Protein AF-A0A523SFY5-F1 (afdb_monomer)

Secondary structure (DSSP, 8-state):
---------S---TTTT--HHHHHHHHHHTS-B-TTS-B---HHHHHHHHHHHHHHTHHHH-TT--HHHHHHHHHHHHHTTS----HHHHHHTTSTT----------

Mean predicted aligned error: 6.58 Å

Nearest PDB structures (foldseek):
  7r1r-assembly1_A  TM=8.784E-01  e=7.395E-03  Escherichia coli
  6r1r-assembly1_A  TM=8.768E-01  e=1.473E-02  Escherichia coli
  8vhu-assembly1_B  TM=8.812E-01  e=2.078E-02  Escherichia coli K-12
  5r1r-assembly1_A  TM=8.163E-01  e=1.652E-02  Escherichia coli

Sequence (107 aa):
MEVTRVKPKAKPTGVANLTENALRVLERRYLKKDTHGEVIETPEEMFRRVAEAIASAELIYDPKADVKSREEEFYRLMANLEFLPNSPTLMNAGRELGQLSACFVLP

pLDDT: mean 88.99, std 16.8, range [35.84, 98.38]

Radius of gyration: 15.41 Å; Cα contacts (8 Å, |Δi|>4): 102; chains: 1; bounding box: 32×37×46 Å

Solvent-accessible surface area (backbone atoms only — not comparable to full-atom values): 6522 Å² total; per-residue (Å²): 133,85,79,77,77,76,75,84,71,77,81,73,74,57,61,77,80,67,48,74,67,53,51,54,49,35,66,73,70,36,39,49,54,52,97,88,66,50,78,76,45,50,75,62,55,46,42,45,40,33,16,45,41,58,24,54,55,46,47,80,81,34,86,81,53,66,38,67,65,43,17,54,52,46,27,44,31,42,48,70,66,76,44,77,76,56,70,39,28,64,52,18,38,75,42,93,83,53,53,53,72,87,86,81,87,80,135

Foldseek 3Di:
DPPPDDDDDDDQPFLVDDDPVNQVCCLVAFADADPVSHGPGDPLRLQLQLLLLVLVCVCVVPVPDPSVVSSSVSSSCVSVVVDDADRQSSRPRNHPVNDRDDDDDDD

Structure (mmCIF, N/CA/C/O backbone):
data_AF-A0A523SFY5-F1
#
_entry.id   AF-A0A523SFY5-F1
#
loop_
_atom_site.group_PDB
_atom_site.id
_atom_site.type_symbol
_atom_site.label_atom_id
_atom_site.label_alt_id
_atom_site.label_comp_id
_atom_site.label_asym_id
_atom_site.label_entity_id
_atom_site.label_seq_id
_atom_site.pdbx_PDB_ins_code
_atom_site.Cartn_x
_atom_site.Cartn_y
_atom_site.Cartn_z
_atom_site.occupancy
_atom_site.B_iso_or_equiv
_atom_site.auth_seq_id
_atom_site.auth_comp_id
_atom_site.auth_asym_id
_atom_site.auth_atom_id
_atom_site.pdbx_PDB_model_num
ATOM 1 N N . MET A 1 1 ? -1.277 -13.711 -28.299 1.00 37.62 1 MET A N 1
ATOM 2 C CA . MET A 1 1 ? -2.333 -13.712 -27.267 1.00 37.62 1 MET A CA 1
ATOM 3 C C . MET A 1 1 ? -2.748 -12.268 -27.072 1.00 37.62 1 MET A C 1
ATOM 5 O O . MET A 1 1 ? -1.959 -11.489 -26.556 1.00 37.62 1 MET A O 1
ATOM 9 N N . GLU A 1 2 ? -3.901 -11.878 -27.611 1.00 35.84 2 GLU A N 1
ATOM 10 C CA . GLU A 1 2 ? -4.437 -10.528 -27.419 1.00 35.84 2 GLU A CA 1
ATOM 11 C C . GLU A 1 2 ? -4.834 -10.373 -25.953 1.00 35.84 2 GLU A C 1
ATOM 13 O O . GLU A 1 2 ? -5.763 -11.020 -25.474 1.00 35.84 2 GLU A O 1
ATOM 18 N N . VAL A 1 3 ? -4.096 -9.541 -25.222 1.00 45.38 3 VAL A N 1
ATOM 19 C CA . VAL A 1 3 ? -4.494 -9.122 -23.882 1.00 45.38 3 VAL A CA 1
ATOM 20 C C . VAL A 1 3 ? -5.690 -8.198 -24.077 1.00 45.38 3 VAL A C 1
ATOM 22 O O . VAL A 1 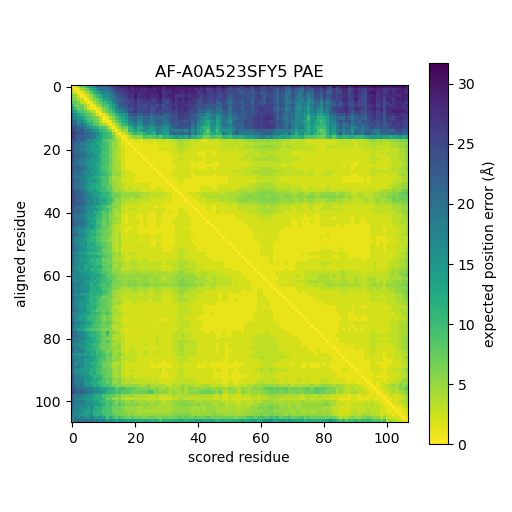3 ? -5.539 -7.030 -24.433 1.00 45.38 3 VAL A O 1
ATOM 25 N N . THR A 1 4 ? -6.897 -8.741 -23.930 1.00 41.44 4 THR A N 1
ATOM 26 C CA . THR A 1 4 ? -8.142 -7.972 -23.970 1.00 41.44 4 THR A CA 1
ATOM 27 C C . THR A 1 4 ? -8.059 -6.842 -22.953 1.00 41.44 4 THR A C 1
ATOM 29 O O . THR A 1 4 ? -8.108 -7.066 -21.745 1.00 41.44 4 THR A O 1
ATOM 32 N N . ARG A 1 5 ? -7.909 -5.613 -23.458 1.00 50.22 5 ARG A N 1
ATOM 33 C CA . ARG A 1 5 ? -7.910 -4.379 -22.672 1.00 50.22 5 ARG A CA 1
ATOM 34 C C . ARG A 1 5 ? -9.267 -4.266 -21.978 1.00 50.22 5 ARG A C 1
ATOM 36 O O . ARG A 1 5 ? -10.284 -3.994 -22.620 1.00 50.22 5 ARG A O 1
ATOM 43 N N . VAL A 1 6 ? -9.291 -4.515 -20.672 1.00 56.00 6 VAL A N 1
ATOM 44 C CA . VAL A 1 6 ? -10.481 -4.322 -19.842 1.00 56.00 6 VAL A CA 1
ATOM 45 C C . VAL A 1 6 ? -10.838 -2.837 -19.900 1.00 56.00 6 VAL A C 1
ATOM 47 O O . VAL A 1 6 ? -10.029 -1.978 -19.553 1.00 56.00 6 VAL A O 1
ATOM 50 N N . LYS A 1 7 ? -12.035 -2.517 -20.406 1.00 46.78 7 LYS A N 1
ATOM 51 C CA . LYS A 1 7 ? -12.538 -1.136 -20.443 1.00 46.78 7 LYS A CA 1
ATOM 52 C C . LYS A 1 7 ? -12.583 -0.583 -19.011 1.00 46.78 7 LYS A C 1
ATOM 54 O O . LYS A 1 7 ? -12.999 -1.317 -18.111 1.00 46.78 7 LYS A O 1
ATOM 59 N N . PRO A 1 8 ? -12.210 0.688 -18.779 1.00 47.28 8 PRO A N 1
ATOM 60 C CA . PRO A 1 8 ? -12.199 1.239 -17.435 1.00 47.28 8 PRO A CA 1
ATOM 61 C C . PRO A 1 8 ? -13.642 1.318 -16.924 1.00 47.28 8 PRO A C 1
ATOM 63 O O . PRO A 1 8 ? -14.455 2.094 -17.426 1.00 47.28 8 PRO A O 1
ATOM 66 N N . LYS A 1 9 ? -13.977 0.467 -15.947 1.00 53.03 9 LYS A N 1
ATOM 67 C CA . LYS A 1 9 ? -15.189 0.631 -15.136 1.00 53.03 9 LYS A CA 1
ATOM 68 C C . LYS A 1 9 ? -15.083 1.945 -14.352 1.00 53.03 9 LYS A C 1
ATOM 70 O O . LYS A 1 9 ? -13.981 2.425 -14.094 1.00 53.03 9 LYS A O 1
ATOM 75 N N . ALA A 1 10 ? -16.249 2.502 -14.024 1.00 54.06 10 ALA A N 1
ATOM 76 C CA . ALA A 1 10 ? -16.463 3.810 -13.405 1.00 54.06 10 ALA A CA 1
ATOM 77 C C . ALA A 1 10 ? -15.446 4.187 -12.307 1.00 54.06 10 ALA A C 1
ATOM 79 O O . ALA A 1 10 ? -14.891 3.321 -11.623 1.00 54.06 10 ALA A O 1
ATOM 80 N N . LYS A 1 11 ? -15.231 5.504 -12.143 1.00 49.97 11 LYS A N 1
ATOM 81 C CA . LYS A 1 11 ? -14.374 6.084 -11.095 1.00 49.97 11 LYS A CA 1
ATOM 82 C C . LYS A 1 11 ? -14.699 5.436 -9.738 1.00 49.97 11 LYS A C 1
ATOM 84 O O . LYS A 1 11 ? -15.882 5.363 -9.405 1.00 49.97 11 LYS A O 1
ATOM 89 N N . PRO A 1 12 ? -13.689 4.974 -8.980 1.00 50.22 12 PRO A N 1
ATOM 90 C CA . PRO A 1 12 ? -13.921 4.378 -7.673 1.00 50.22 12 PRO A CA 1
ATOM 91 C C . PRO A 1 12 ? -14.597 5.419 -6.781 1.00 50.22 12 PRO A C 1
ATOM 93 O O . PRO A 1 12 ? -14.132 6.555 -6.670 1.00 50.22 12 PRO A O 1
ATOM 96 N N . THR A 1 13 ? -15.713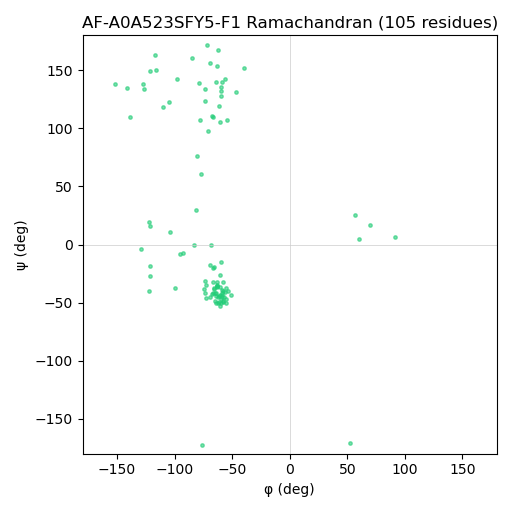 5.051 -6.166 1.00 51.31 13 THR A N 1
ATOM 97 C CA . THR A 1 13 ? -16.399 5.868 -5.163 1.00 51.31 13 THR A CA 1
ATOM 98 C C . THR A 1 13 ? -15.654 5.776 -3.831 1.00 51.31 13 THR A C 1
ATOM 100 O O . THR A 1 13 ? -16.218 5.293 -2.861 1.00 51.31 13 THR A O 1
ATOM 103 N N . GLY A 1 14 ? -14.381 6.191 -3.799 1.00 56.78 14 GLY A N 1
ATOM 104 C CA . GLY A 1 14 ? -13.533 6.229 -2.598 1.00 56.78 14 GLY A CA 1
ATOM 105 C C . GLY A 1 14 ? -13.466 4.917 -1.806 1.00 56.78 14 GLY A C 1
ATOM 106 O O . GLY A 1 14 ? -13.992 3.887 -2.218 1.00 56.78 14 GLY A O 1
ATOM 107 N N . VAL A 1 15 ? -12.864 4.949 -0.617 1.00 63.22 15 VAL A N 1
ATOM 108 C CA . VAL A 1 15 ? -12.892 3.827 0.341 1.00 63.22 15 VAL A CA 1
ATOM 109 C C . VAL A 1 15 ? -14.220 3.847 1.133 1.00 63.22 15 VAL A C 1
ATOM 111 O O . VAL A 1 15 ? -14.321 3.409 2.277 1.00 63.22 15 VAL A O 1
ATOM 114 N N . ALA A 1 16 ? -15.292 4.347 0.503 1.00 60.91 16 ALA A N 1
ATOM 115 C CA . ALA A 1 16 ? -16.529 4.800 1.141 1.00 60.91 16 ALA A CA 1
ATOM 116 C C . ALA A 1 16 ? -17.390 3.687 1.772 1.00 60.91 16 ALA A C 1
ATOM 118 O O . ALA A 1 16 ? -18.435 3.982 2.343 1.00 60.91 16 ALA A O 1
ATOM 119 N N . ASN A 1 17 ? -16.967 2.421 1.692 1.00 78.75 17 ASN A N 1
ATOM 120 C CA . ASN A 1 17 ? -17.719 1.261 2.182 1.00 78.75 17 ASN A CA 1
ATOM 121 C C . ASN A 1 17 ? -16.962 0.419 3.229 1.00 78.75 17 ASN A C 1
ATOM 123 O O . ASN A 1 17 ? -17.301 -0.748 3.437 1.00 78.75 17 ASN A O 1
ATOM 127 N N . LEU A 1 18 ? -15.934 0.960 3.896 1.00 91.44 18 LEU A N 1
ATOM 128 C CA . LEU A 1 18 ? -15.309 0.243 5.013 1.00 91.44 18 LEU A CA 1
ATOM 129 C C . LEU A 1 18 ? -16.199 0.251 6.259 1.00 91.44 18 LEU A C 1
ATOM 131 O O . LEU A 1 18 ? -16.712 1.281 6.686 1.00 91.44 18 LEU A O 1
ATOM 135 N N . THR A 1 19 ? -16.333 -0.921 6.879 1.00 95.06 19 THR A N 1
ATOM 136 C CA . THR A 1 19 ? -17.018 -1.055 8.171 1.00 95.06 19 THR A CA 1
ATOM 137 C C . THR A 1 19 ? -16.203 -0.411 9.294 1.00 95.06 19 THR A C 1
ATOM 139 O O . THR A 1 19 ? -14.976 -0.345 9.226 1.00 95.06 19 THR A O 1
ATOM 142 N N . GLU A 1 20 ? -16.861 -0.023 10.387 1.00 95.81 20 GLU A N 1
ATOM 143 C CA . GLU A 1 20 ? -16.191 0.515 11.582 1.00 95.81 20 GLU A CA 1
ATOM 144 C C . GLU A 1 20 ? -15.114 -0.442 12.128 1.00 95.81 20 GLU A C 1
ATOM 146 O O . GLU A 1 20 ? -14.038 -0.020 12.551 1.00 95.81 20 GLU A O 1
ATOM 151 N N . ASN A 1 21 ? -15.368 -1.754 12.074 1.00 96.69 21 ASN A N 1
ATOM 152 C CA . ASN A 1 21 ? -14.377 -2.751 12.469 1.00 96.69 21 ASN A CA 1
ATOM 153 C C . ASN A 1 21 ? -13.167 -2.764 11.524 1.00 96.69 21 ASN A C 1
ATOM 155 O O . ASN A 1 21 ? -12.033 -2.850 11.990 1.00 96.69 21 ASN A O 1
ATOM 159 N N . ALA A 1 22 ? -13.389 -2.653 10.211 1.00 95.56 22 ALA A N 1
ATOM 160 C CA . ALA A 1 22 ? -12.296 -2.565 9.248 1.00 95.56 22 ALA A CA 1
ATOM 161 C C . ALA A 1 22 ? -11.433 -1.323 9.509 1.00 95.56 22 ALA A C 1
ATOM 163 O O . ALA A 1 22 ? -10.214 -1.453 9.580 1.00 95.56 22 ALA A O 1
ATOM 164 N N . LEU A 1 23 ? -12.050 -0.162 9.756 1.00 95.81 23 LEU A N 1
ATOM 165 C CA . LEU A 1 23 ? -11.337 1.070 10.108 1.00 95.81 23 LEU A CA 1
ATOM 166 C C . LEU A 1 23 ? -10.474 0.888 11.365 1.00 95.81 23 LEU A C 1
ATOM 168 O O . LEU A 1 23 ? -9.269 1.129 11.323 1.00 95.81 23 LEU A O 1
ATOM 172 N N . ARG A 1 24 ? -11.038 0.324 12.443 1.00 96.81 24 ARG A N 1
ATOM 173 C CA . ARG A 1 24 ? -10.275 0.016 13.668 1.00 96.81 24 ARG A CA 1
ATOM 174 C C . ARG A 1 24 ? -9.104 -0.934 13.421 1.00 96.81 24 ARG A C 1
ATOM 176 O O . ARG A 1 24 ? -8.045 -0.791 14.032 1.00 96.81 24 ARG A O 1
ATOM 183 N N . VAL A 1 25 ? -9.281 -1.940 12.565 1.00 97.00 25 VAL A N 1
ATOM 184 C CA . VAL A 1 25 ? -8.212 -2.884 12.211 1.00 97.00 25 VAL A CA 1
ATOM 185 C C . VAL A 1 25 ? -7.111 -2.186 11.409 1.00 97.00 25 VAL A C 1
ATOM 187 O O . VAL A 1 25 ? -5.932 -2.418 11.690 1.00 97.00 25 VAL A O 1
ATOM 190 N N . LEU A 1 26 ? -7.475 -1.323 10.457 1.00 96.75 26 LEU A N 1
ATOM 191 C CA . LEU A 1 26 ? -6.532 -0.527 9.672 1.00 96.75 26 LEU A CA 1
ATOM 192 C C . LEU A 1 26 ? -5.696 0.390 10.568 1.00 96.75 26 LEU A C 1
ATOM 194 O O . LEU A 1 26 ? -4.471 0.280 10.552 1.00 96.75 26 LEU A O 1
ATOM 198 N N . GLU A 1 27 ? -6.331 1.199 11.415 1.00 96.44 27 GLU A N 1
ATOM 199 C CA . GLU A 1 27 ? -5.658 2.098 12.368 1.00 96.44 27 GLU A CA 1
ATOM 200 C C . GLU A 1 27 ? -4.696 1.364 13.305 1.00 96.44 27 GLU A C 1
ATOM 202 O O . GLU A 1 27 ? -3.593 1.830 13.611 1.00 96.44 27 GLU A O 1
ATOM 207 N N . ARG A 1 28 ? -5.094 0.184 13.787 1.00 96.25 28 ARG A N 1
ATOM 208 C CA . ARG A 1 28 ? -4.270 -0.573 14.731 1.00 96.25 28 ARG A CA 1
ATOM 209 C C . ARG A 1 28 ? -3.065 -1.225 14.065 1.00 96.25 28 ARG A C 1
ATOM 211 O O . ARG A 1 28 ? -2.015 -1.275 14.705 1.00 96.25 28 ARG A O 1
ATOM 218 N N . ARG A 1 29 ? -3.208 -1.741 12.838 1.00 95.44 29 ARG A N 1
ATOM 219 C CA . ARG A 1 29 ? -2.246 -2.698 12.260 1.00 95.44 29 ARG A CA 1
ATOM 220 C C . ARG A 1 29 ? -1.580 -2.280 10.953 1.00 95.44 29 ARG A C 1
ATOM 222 O O . ARG A 1 29 ? -0.493 -2.781 10.687 1.00 95.44 29 ARG A O 1
ATOM 229 N N . TYR A 1 30 ? -2.217 -1.450 10.133 1.00 97.06 30 TYR A N 1
ATOM 230 C CA . TYR A 1 30 ? -1.810 -1.272 8.734 1.00 97.06 30 TYR A CA 1
ATOM 231 C C . TYR A 1 30 ? -1.458 0.167 8.371 1.00 97.06 30 TYR A C 1
ATOM 233 O O . TYR A 1 30 ? -0.482 0.370 7.648 1.00 97.06 30 TYR A O 1
ATOM 241 N N . LEU A 1 31 ? -2.213 1.144 8.883 1.00 97.44 31 LEU A N 1
ATOM 242 C CA . LEU A 1 31 ? -1.962 2.554 8.598 1.00 97.44 31 LEU A CA 1
ATOM 243 C C . LEU A 1 31 ? -0.606 2.977 9.164 1.00 97.44 31 LEU A C 1
ATOM 245 O O . LEU A 1 31 ? -0.205 2.576 10.265 1.00 97.44 31 LEU A O 1
ATOM 249 N N . LYS A 1 32 ? 0.113 3.785 8.387 1.00 96.75 32 LYS A N 1
ATOM 250 C CA . LYS A 1 32 ? 1.395 4.351 8.791 1.00 96.75 32 LYS A CA 1
ATOM 251 C C . LYS A 1 32 ? 1.223 5.195 10.053 1.00 96.75 32 LYS A C 1
ATOM 253 O O . LYS A 1 32 ? 0.307 6.009 10.171 1.00 96.75 32 LYS A O 1
ATOM 258 N N . LYS A 1 33 ? 2.161 5.000 10.976 1.00 96.12 33 LYS A N 1
ATOM 259 C CA . LYS A 1 33 ? 2.287 5.772 12.207 1.00 96.12 33 LYS A CA 1
ATOM 260 C C . LYS A 1 33 ? 3.591 6.543 12.207 1.00 96.12 33 LYS A C 1
ATOM 262 O O . LYS A 1 33 ? 4.565 6.102 11.587 1.00 96.12 33 LYS A O 1
ATOM 267 N N . ASP A 1 34 ? 3.584 7.685 12.871 1.00 94.88 34 ASP A N 1
ATOM 268 C CA . ASP A 1 34 ? 4.791 8.456 13.130 1.00 94.88 34 ASP A CA 1
ATOM 269 C C . ASP A 1 34 ? 5.627 7.831 14.267 1.00 94.88 34 ASP A C 1
ATOM 271 O O . ASP A 1 34 ? 5.350 6.730 14.753 1.00 94.88 34 ASP A O 1
ATOM 275 N N . THR A 1 35 ? 6.677 8.532 14.695 1.00 94.31 35 THR A N 1
ATOM 276 C CA . THR A 1 35 ? 7.554 8.094 15.791 1.00 94.31 35 THR A CA 1
ATOM 277 C C . THR A 1 35 ? 6.889 8.123 17.168 1.00 94.31 35 THR A C 1
ATOM 279 O O . THR A 1 35 ? 7.395 7.486 18.088 1.00 94.31 35 THR A O 1
ATOM 282 N N . HIS A 1 36 ? 5.781 8.849 17.325 1.00 95.69 36 HIS A N 1
ATOM 283 C CA . HIS A 1 36 ? 5.006 8.926 18.565 1.00 95.69 36 HIS A CA 1
ATOM 284 C C . HIS A 1 36 ? 3.878 7.885 18.605 1.00 95.69 36 HIS A C 1
ATOM 286 O O . HIS A 1 36 ? 3.268 7.682 19.651 1.00 95.69 36 HIS A O 1
ATOM 292 N N . GLY A 1 37 ? 3.644 7.176 17.495 1.00 93.69 37 GLY A N 1
ATOM 293 C CA . GLY A 1 37 ? 2.605 6.159 17.366 1.00 93.69 37 GLY A CA 1
ATOM 294 C C . GLY A 1 37 ? 1.273 6.696 16.839 1.00 93.69 37 GLY A C 1
ATOM 295 O O . GLY A 1 37 ? 0.311 5.926 16.762 1.00 93.69 37 GLY A O 1
ATOM 296 N N . GLU A 1 38 ? 1.223 7.965 16.438 1.00 96.56 38 GLU A N 1
ATOM 297 C CA . GLU A 1 38 ? 0.029 8.609 15.901 1.00 96.56 38 GLU A CA 1
ATOM 298 C C . GLU A 1 38 ? -0.187 8.211 14.443 1.00 96.56 38 GLU A C 1
ATOM 300 O O . GLU A 1 38 ? 0.761 8.111 13.660 1.00 96.56 38 GLU A O 1
ATOM 305 N N . VAL A 1 39 ? -1.444 7.956 14.071 1.00 97.25 39 VAL A N 1
ATOM 306 C CA . VAL A 1 39 ? -1.807 7.567 12.702 1.00 97.25 39 VAL A CA 1
ATOM 307 C C . VAL A 1 39 ? -1.703 8.790 11.790 1.00 97.25 39 VAL A C 1
ATOM 309 O O . VAL A 1 39 ? -2.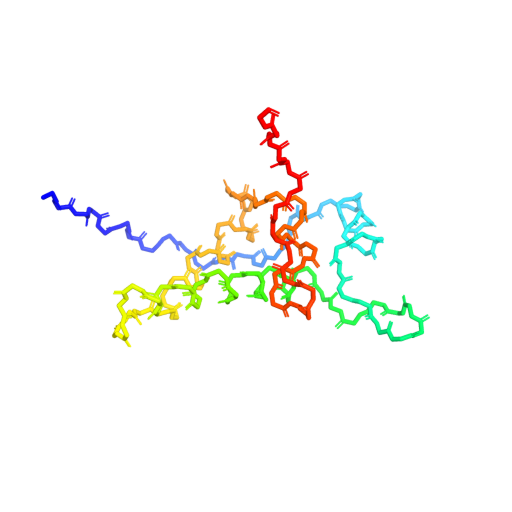360 9.800 12.026 1.00 97.25 39 VAL A O 1
ATOM 312 N N . ILE A 1 40 ? -0.897 8.681 10.733 1.00 97.50 40 ILE A N 1
ATOM 313 C CA . ILE A 1 40 ? -0.609 9.771 9.780 1.00 97.50 40 ILE A CA 1
ATOM 314 C C . ILE A 1 40 ? -0.986 9.415 8.337 1.00 97.50 40 ILE A C 1
ATOM 316 O O . ILE A 1 40 ? -0.498 10.027 7.392 1.00 97.50 40 ILE A O 1
ATOM 320 N N . GLU A 1 41 ? -1.786 8.370 8.162 1.00 97.25 41 GLU A N 1
ATOM 321 C CA . GLU A 1 41 ? -2.185 7.845 6.862 1.00 97.25 41 GLU A CA 1
ATOM 322 C C . GLU A 1 41 ? -3.646 7.410 6.929 1.00 97.25 41 GLU A C 1
ATOM 324 O O . GLU A 1 41 ? -4.059 6.742 7.875 1.00 97.25 41 GLU A O 1
ATOM 329 N N . THR A 1 42 ? -4.420 7.783 5.921 1.00 96.31 42 THR A N 1
ATOM 330 C CA . THR A 1 42 ? -5.804 7.349 5.704 1.00 96.31 42 THR A CA 1
ATOM 331 C C . THR A 1 42 ? -5.858 6.013 4.951 1.00 96.31 42 THR A C 1
ATOM 333 O O . THR A 1 42 ? -4.895 5.638 4.278 1.00 96.31 42 THR A O 1
ATOM 336 N N . PRO A 1 43 ? -6.978 5.266 4.999 1.00 96.38 43 PRO A N 1
ATOM 337 C CA . PRO A 1 43 ? -7.155 4.062 4.182 1.00 96.38 43 PRO A CA 1
ATOM 338 C C . PRO A 1 43 ? -6.923 4.290 2.679 1.00 96.38 43 PRO A C 1
ATOM 340 O O . PRO A 1 43 ? -6.292 3.465 2.017 1.00 96.38 43 PRO A O 1
ATOM 343 N N . GLU A 1 44 ? -7.388 5.420 2.144 1.00 95.94 44 GLU A N 1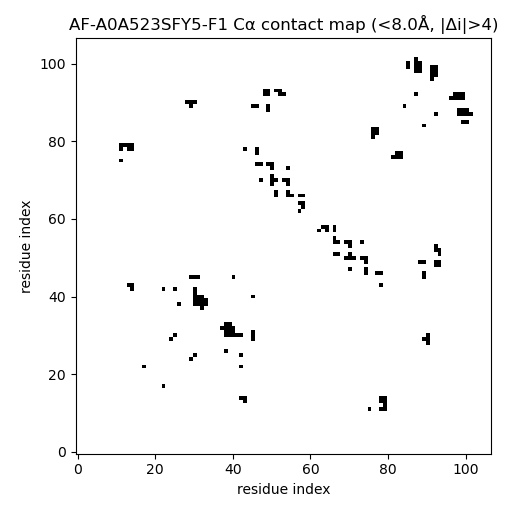
ATOM 344 C CA . GLU A 1 44 ? -7.159 5.856 0.767 1.00 95.94 44 GLU A CA 1
ATOM 345 C C . GLU A 1 44 ? -5.666 5.989 0.455 1.00 95.94 44 GLU A C 1
ATOM 347 O O . GLU A 1 44 ? -5.195 5.458 -0.552 1.00 95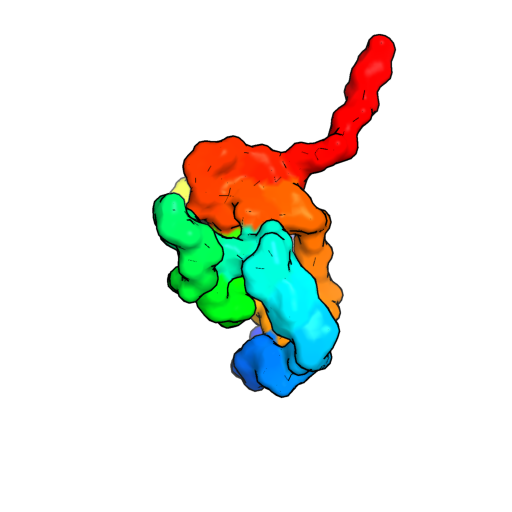.94 44 GLU A O 1
ATOM 352 N N . GLU A 1 45 ? -4.925 6.688 1.314 1.00 97.12 45 GLU A N 1
ATOM 353 C CA . GLU A 1 45 ? -3.482 6.894 1.165 1.00 97.12 45 GLU A CA 1
ATOM 354 C C . GLU A 1 45 ? -2.715 5.579 1.308 1.00 97.12 45 GLU A C 1
ATOM 356 O O . GLU A 1 45 ? -1.803 5.317 0.526 1.00 97.12 45 GLU A O 1
ATOM 361 N N . MET A 1 46 ? -3.134 4.702 2.224 1.00 97.69 46 MET A N 1
ATOM 362 C CA . MET A 1 46 ? -2.561 3.367 2.383 1.00 97.69 46 MET A CA 1
ATOM 363 C C . MET A 1 46 ? -2.706 2.544 1.097 1.00 97.69 46 MET A C 1
ATOM 365 O O . MET A 1 46 ? -1.722 1.988 0.608 1.00 97.69 46 MET A O 1
ATOM 369 N N . PHE A 1 47 ? -3.910 2.469 0.518 1.00 97.56 47 PHE A N 1
ATOM 370 C CA . PHE A 1 47 ? -4.114 1.758 -0.748 1.00 97.56 47 PHE A CA 1
ATOM 371 C C . PHE A 1 47 ? -3.337 2.399 -1.896 1.00 97.56 47 PHE A C 1
ATOM 373 O O . PHE A 1 47 ? -2.800 1.677 -2.735 1.00 97.56 47 PHE A O 1
ATOM 380 N N . ARG A 1 48 ? -3.235 3.733 -1.924 1.00 97.88 48 ARG A N 1
ATOM 381 C CA . ARG A 1 48 ? -2.448 4.461 -2.924 1.00 97.88 48 ARG A CA 1
ATOM 382 C C . ARG A 1 48 ? -0.963 4.110 -2.832 1.00 97.88 48 ARG A C 1
ATOM 384 O O . ARG A 1 48 ? -0.388 3.691 -3.830 1.00 97.88 48 ARG A O 1
ATOM 391 N N . ARG A 1 49 ? -0.378 4.169 -1.631 1.00 98.19 49 ARG A N 1
ATOM 392 C CA . ARG A 1 49 ? 1.014 3.774 -1.360 1.00 98.19 49 ARG A CA 1
ATOM 393 C C . ARG A 1 49 ? 1.291 2.341 -1.805 1.00 98.19 49 ARG A C 1
ATOM 395 O O . ARG A 1 49 ? 2.314 2.069 -2.429 1.00 98.19 49 ARG A O 1
ATOM 402 N N . VAL A 1 50 ? 0.401 1.409 -1.461 1.00 98.38 50 VAL A N 1
ATOM 403 C CA . VAL A 1 50 ? 0.556 -0.006 -1.831 1.00 98.38 50 VAL A CA 1
ATOM 404 C C . VAL A 1 50 ? 0.494 -0.173 -3.351 1.00 98.38 50 VAL A C 1
ATOM 406 O O . VAL A 1 50 ? 1.329 -0.877 -3.917 1.00 98.38 50 VAL A O 1
ATOM 409 N N . ALA A 1 51 ? -0.453 0.491 -4.018 1.00 98.38 51 ALA A N 1
ATOM 410 C CA . ALA A 1 51 ? -0.600 0.439 -5.468 1.00 98.38 51 ALA A CA 1
ATOM 411 C C . ALA A 1 51 ? 0.635 0.990 -6.193 1.00 98.38 51 ALA A C 1
ATOM 413 O O . ALA A 1 51 ? 1.133 0.340 -7.110 1.00 98.38 51 ALA A O 1
ATOM 414 N N . GLU A 1 52 ? 1.153 2.137 -5.749 1.00 98.38 52 GLU A N 1
ATOM 415 C CA . GLU A 1 52 ? 2.350 2.775 -6.309 1.00 98.38 52 GLU A CA 1
ATOM 416 C C . GLU A 1 52 ? 3.571 1.863 -6.166 1.00 98.38 52 GLU A C 1
ATOM 418 O O . GLU A 1 52 ? 4.268 1.583 -7.143 1.00 98.38 52 GLU A O 1
ATOM 423 N N . ALA A 1 53 ? 3.791 1.329 -4.962 1.00 98.12 53 ALA A N 1
ATOM 424 C CA . ALA A 1 53 ? 4.918 0.449 -4.687 1.00 98.12 53 ALA A CA 1
ATOM 425 C C . ALA A 1 53 ? 4.903 -0.803 -5.579 1.00 98.12 53 ALA A C 1
ATOM 427 O O . ALA A 1 53 ? 5.935 -1.158 -6.148 1.00 98.12 53 ALA A O 1
ATOM 428 N N . ILE A 1 54 ? 3.744 -1.450 -5.742 1.00 97.44 54 ILE A N 1
ATOM 429 C CA . ILE A 1 54 ? 3.614 -2.647 -6.587 1.00 97.44 54 ILE A CA 1
ATOM 430 C C . ILE A 1 54 ? 3.770 -2.283 -8.068 1.00 97.44 54 ILE A C 1
ATOM 432 O O . ILE A 1 54 ? 4.509 -2.954 -8.782 1.00 97.44 54 ILE A O 1
ATOM 436 N N . ALA A 1 55 ? 3.124 -1.210 -8.531 1.00 98.25 55 ALA A N 1
ATOM 437 C CA . ALA A 1 55 ? 3.203 -0.776 -9.924 1.00 98.25 55 ALA A CA 1
ATOM 438 C C . ALA A 1 55 ? 4.625 -0.371 -10.338 1.00 98.25 55 ALA A C 1
ATOM 440 O O . ALA A 1 55 ? 5.017 -0.593 -11.481 1.00 98.25 55 ALA A O 1
ATOM 441 N N . SER A 1 56 ? 5.424 0.173 -9.414 1.00 97.75 56 SER A N 1
ATOM 442 C CA . SER A 1 56 ? 6.816 0.548 -9.689 1.00 97.75 56 SER A CA 1
ATOM 443 C C . SER A 1 56 ? 7.692 -0.639 -10.117 1.00 97.75 56 SER A C 1
ATOM 445 O O . SER A 1 56 ? 8.650 -0.455 -10.869 1.00 97.75 56 SER A O 1
ATOM 447 N N . ALA A 1 57 ? 7.336 -1.865 -9.710 1.00 96.56 57 ALA A N 1
ATOM 448 C CA . ALA A 1 57 ? 8.066 -3.075 -10.072 1.00 96.56 57 ALA A CA 1
ATOM 449 C C . ALA A 1 57 ? 7.993 -3.395 -11.575 1.00 96.56 57 ALA A C 1
ATOM 451 O O . ALA A 1 57 ? 8.872 -4.086 -12.086 1.00 96.56 57 ALA A O 1
ATOM 452 N N . GLU A 1 58 ? 7.009 -2.860 -12.306 1.00 97.62 58 GLU A N 1
ATOM 453 C CA . GLU A 1 58 ? 6.910 -3.013 -13.765 1.00 97.62 58 GLU A CA 1
ATOM 454 C C . GLU A 1 58 ? 8.167 -2.491 -14.479 1.00 97.62 58 GLU A C 1
ATOM 456 O O . GLU A 1 58 ? 8.603 -3.073 -15.473 1.00 97.62 58 GLU A O 1
ATOM 461 N N . LEU A 1 59 ? 8.816 -1.457 -13.928 1.00 97.75 59 LEU A N 1
ATOM 462 C CA . LEU A 1 59 ? 10.042 -0.873 -14.486 1.00 97.75 59 LEU A CA 1
ATOM 463 C C . LEU A 1 59 ? 11.246 -1.821 -14.445 1.00 97.75 59 LEU A C 1
ATOM 465 O O . LEU A 1 59 ? 12.201 -1.620 -15.193 1.00 97.75 59 LEU A O 1
ATOM 469 N N . ILE A 1 60 ? 11.208 -2.856 -13.597 1.00 97.31 60 ILE A N 1
ATOM 470 C CA . ILE A 1 60 ? 12.234 -3.908 -13.560 1.00 97.31 60 ILE A CA 1
ATOM 471 C C . ILE A 1 60 ? 12.202 -4.721 -14.863 1.00 97.31 60 ILE A C 1
ATOM 473 O O . ILE A 1 60 ? 13.242 -5.192 -15.322 1.00 97.31 60 ILE A O 1
ATOM 477 N N . TYR A 1 61 ? 11.020 -4.869 -15.467 1.00 96.56 61 TYR A N 1
ATOM 478 C CA . TYR A 1 61 ? 10.806 -5.681 -16.664 1.00 96.56 61 TYR A CA 1
ATOM 479 C C . TYR A 1 61 ? 10.755 -4.844 -17.945 1.00 96.56 61 TYR A C 1
ATOM 481 O O . TYR A 1 61 ? 11.276 -5.274 -18.973 1.00 96.56 61 TYR A O 1
ATOM 489 N N . ASP A 1 62 ? 10.157 -3.652 -17.889 1.00 97.50 62 ASP A N 1
ATOM 490 C CA . ASP A 1 62 ? 10.105 -2.707 -19.004 1.00 97.50 62 ASP A CA 1
ATOM 491 C C . ASP A 1 62 ? 10.327 -1.263 -18.512 1.00 97.50 62 ASP A C 1
ATOM 493 O O . ASP A 1 62 ? 9.432 -0.668 -17.910 1.00 97.50 62 ASP A O 1
ATOM 497 N N . PRO A 1 63 ? 11.480 -0.638 -18.825 1.00 96.88 63 PRO A N 1
ATOM 498 C CA . PRO A 1 63 ? 11.753 0.755 -18.468 1.00 96.88 63 PRO A CA 1
ATOM 499 C C . PRO A 1 63 ? 10.766 1.780 -19.050 1.00 96.88 63 PRO A C 1
ATOM 501 O O . PRO A 1 63 ? 10.773 2.936 -18.630 1.00 96.88 63 PRO A O 1
ATOM 504 N N . LYS A 1 64 ? 9.954 1.399 -20.046 1.00 97.44 64 LYS A N 1
ATOM 505 C CA . LYS A 1 64 ? 8.917 2.241 -20.659 1.00 97.44 64 LYS A CA 1
ATOM 506 C C . LYS A 1 64 ? 7.502 1.863 -20.208 1.00 97.44 64 LYS A C 1
ATOM 508 O O . LYS A 1 64 ? 6.541 2.362 -20.796 1.00 97.44 64 LYS A O 1
ATOM 513 N N . ALA A 1 65 ? 7.369 1.008 -19.192 1.00 97.50 65 ALA A N 1
ATOM 514 C CA . ALA A 1 65 ? 6.078 0.591 -18.669 1.00 97.50 65 ALA A CA 1
ATOM 515 C C . ALA A 1 65 ? 5.222 1.791 -18.230 1.00 97.50 65 ALA A C 1
ATOM 517 O O . ALA A 1 65 ? 5.707 2.755 -17.631 1.00 97.50 65 ALA A O 1
ATOM 518 N N . ASP A 1 66 ? 3.915 1.704 -18.479 1.00 97.50 66 ASP A N 1
ATOM 519 C CA . ASP A 1 66 ? 2.937 2.688 -18.007 1.00 97.50 66 ASP A CA 1
ATOM 520 C C . ASP A 1 66 ? 2.577 2.426 -16.535 1.00 97.50 66 ASP A C 1
ATOM 522 O O . ASP A 1 66 ? 1.519 1.882 -16.203 1.00 97.50 66 ASP A O 1
ATOM 526 N N . VAL A 1 67 ? 3.496 2.804 -15.644 1.00 98.12 67 VAL A N 1
ATOM 527 C CA . VAL A 1 67 ? 3.366 2.615 -14.190 1.00 98.12 67 VAL A CA 1
ATOM 528 C C . VAL A 1 67 ? 2.110 3.293 -13.647 1.00 98.12 67 VAL A C 1
ATOM 530 O O . VAL A 1 67 ? 1.406 2.707 -12.831 1.00 98.12 67 VAL A O 1
ATOM 533 N N . LYS A 1 68 ? 1.777 4.496 -14.133 1.00 97.38 68 LYS A N 1
ATOM 534 C CA . LYS A 1 68 ? 0.604 5.242 -13.655 1.00 97.38 68 LYS A CA 1
ATOM 535 C C . LYS A 1 68 ? -0.698 4.518 -13.968 1.00 97.38 68 LYS A C 1
ATOM 537 O O . LYS A 1 68 ? -1.586 4.463 -13.121 1.00 97.38 68 LYS A O 1
ATOM 542 N N . SER A 1 69 ? -0.820 3.937 -15.163 1.00 97.38 69 SER A N 1
ATOM 543 C CA . SER A 1 69 ? -2.001 3.135 -15.486 1.00 97.38 69 SER A CA 1
ATOM 544 C C . SER A 1 69 ? -2.119 1.901 -14.587 1.00 97.38 69 SER A C 1
ATOM 546 O O . SER A 1 69 ? -3.241 1.516 -14.257 1.00 97.38 69 SER A O 1
ATOM 548 N N . ARG A 1 70 ? -1.000 1.271 -14.206 1.00 97.88 70 ARG A N 1
ATOM 549 C CA . ARG A 1 70 ? -0.995 0.088 -13.328 1.00 97.88 70 ARG A CA 1
ATOM 550 C C . ARG A 1 70 ? -1.305 0.433 -11.882 1.00 97.88 70 ARG A C 1
ATOM 552 O O . ARG A 1 70 ? -2.109 -0.249 -11.257 1.00 97.88 70 ARG A O 1
ATOM 559 N N . GLU A 1 71 ? -0.745 1.527 -11.386 1.00 98.31 71 GLU A N 1
ATOM 560 C CA . GLU A 1 71 ? -1.072 2.071 -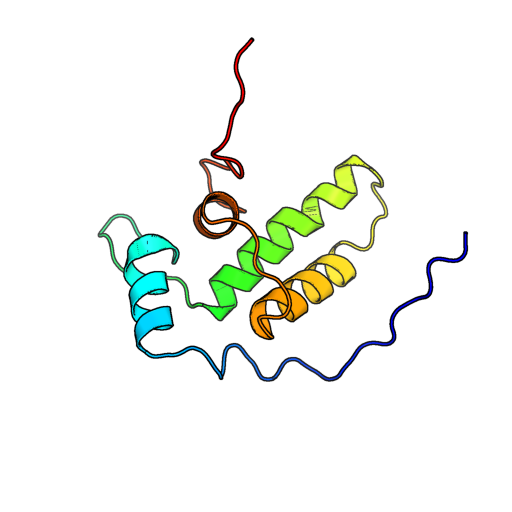10.072 1.00 98.31 71 GLU A CA 1
ATOM 561 C C . GLU A 1 71 ? -2.582 2.321 -9.942 1.00 98.31 71 GLU A C 1
ATOM 563 O O . GLU A 1 71 ? -3.207 1.839 -8.999 1.00 98.31 71 GLU A O 1
ATOM 568 N N . GLU A 1 72 ? -3.200 3.010 -10.907 1.00 97.75 72 GLU A N 1
ATOM 569 C CA . GLU A 1 72 ? -4.645 3.275 -10.875 1.00 97.75 72 GLU A CA 1
ATOM 570 C C . GLU A 1 72 ? -5.488 1.995 -10.931 1.00 97.75 72 GLU A C 1
ATOM 572 O O . GLU A 1 72 ? -6.538 1.904 -10.287 1.00 97.75 72 GLU A O 1
ATOM 577 N N . GLU A 1 73 ? -5.046 0.985 -11.682 1.00 97.31 73 GLU A N 1
ATOM 578 C CA . GLU A 1 73 ? -5.702 -0.321 -11.722 1.00 97.31 73 GLU A CA 1
ATOM 579 C C . GLU A 1 73 ? -5.650 -1.011 -10.352 1.00 97.31 73 GLU A C 1
ATOM 581 O O . GLU A 1 73 ? -6.693 -1.406 -9.826 1.00 97.31 73 GLU A O 1
ATOM 586 N N . PHE A 1 74 ? -4.469 -1.093 -9.736 1.00 97.81 74 PHE A N 1
ATOM 587 C CA . PHE A 1 74 ? -4.292 -1.715 -8.423 1.00 97.81 74 PHE A CA 1
ATOM 588 C C . PHE A 1 74 ? -5.018 -0.955 -7.314 1.00 97.81 74 PHE A C 1
ATOM 590 O O . PHE A 1 74 ? -5.674 -1.576 -6.474 1.00 97.81 74 PHE A O 1
ATOM 597 N N . TYR A 1 75 ? -4.970 0.378 -7.332 1.00 97.00 75 TYR A N 1
ATOM 598 C CA . TYR A 1 75 ? -5.716 1.203 -6.390 1.00 97.00 75 TYR A CA 1
ATOM 599 C C . TYR A 1 75 ? -7.218 0.937 -6.500 1.00 97.00 75 TYR A C 1
ATOM 601 O O . TYR A 1 75 ? -7.872 0.715 -5.484 1.00 97.00 75 TYR A O 1
ATOM 609 N N . ARG A 1 76 ? -7.772 0.904 -7.721 1.00 95.38 76 ARG A N 1
ATOM 610 C CA . ARG A 1 76 ? -9.201 0.627 -7.936 1.00 95.38 76 ARG A CA 1
ATOM 611 C C . ARG A 1 76 ? -9.609 -0.748 -7.422 1.00 95.38 76 ARG A C 1
ATOM 613 O O . ARG A 1 76 ? -10.649 -0.845 -6.776 1.00 95.38 76 ARG A O 1
ATOM 620 N N . LEU A 1 77 ? -8.803 -1.777 -7.680 1.00 95.62 77 LEU A N 1
ATOM 621 C CA . LEU A 1 77 ? -9.068 -3.131 -7.191 1.00 95.62 77 LEU A CA 1
ATOM 622 C C . LEU A 1 77 ? -9.151 -3.174 -5.657 1.00 95.62 77 LEU A C 1
ATOM 624 O O . LEU A 1 77 ? -10.075 -3.777 -5.111 1.00 95.62 77 LEU A O 1
ATOM 628 N N . MET A 1 78 ? -8.230 -2.492 -4.967 1.00 95.69 78 MET A N 1
ATOM 629 C CA . MET A 1 78 ? -8.224 -2.421 -3.502 1.00 95.69 78 MET A CA 1
ATOM 630 C C . MET A 1 78 ? -9.346 -1.540 -2.948 1.00 95.69 78 MET A C 1
ATOM 632 O O . MET A 1 78 ? -10.056 -1.960 -2.038 1.00 95.69 78 MET A O 1
ATOM 636 N N . ALA A 1 79 ? -9.555 -0.347 -3.510 1.00 94.06 79 ALA A N 1
ATOM 637 C CA . ALA A 1 79 ? -10.575 0.596 -3.051 1.00 94.06 79 ALA A CA 1
ATOM 638 C C . ALA A 1 79 ? -12.000 0.040 -3.210 1.00 94.06 79 ALA A C 1
ATOM 640 O O . ALA A 1 79 ? -12.849 0.267 -2.351 1.00 94.06 79 ALA A O 1
ATOM 641 N N . ASN A 1 80 ? -12.249 -0.739 -4.268 1.00 92.88 80 ASN A N 1
ATOM 642 C CA . ASN A 1 80 ? -13.525 -1.427 -4.484 1.00 92.88 80 ASN A CA 1
ATOM 643 C C . ASN A 1 80 ? -13.633 -2.766 -3.733 1.00 92.88 80 ASN A C 1
ATOM 645 O O . ASN A 1 80 ? -14.658 -3.435 -3.852 1.00 92.88 80 ASN A O 1
ATOM 649 N N . LEU A 1 81 ? -12.594 -3.172 -2.993 1.00 93.00 81 LEU A N 1
ATOM 650 C CA . LEU A 1 81 ? -12.494 -4.472 -2.320 1.00 93.00 81 LEU A CA 1
ATOM 651 C C . LEU A 1 81 ? -12.648 -5.674 -3.276 1.00 93.00 81 LEU A C 1
ATOM 653 O O . LEU A 1 81 ? -13.034 -6.762 -2.854 1.00 93.00 81 LEU A O 1
ATOM 657 N N . GLU A 1 82 ? -12.331 -5.494 -4.563 1.00 94.94 82 GLU A N 1
ATOM 658 C CA . GLU A 1 82 ? -12.323 -6.563 -5.574 1.00 94.94 82 GLU A CA 1
ATOM 659 C C . GLU A 1 82 ? -11.111 -7.488 -5.380 1.00 94.94 82 GLU A C 1
ATOM 661 O O . GLU A 1 82 ? -11.182 -8.686 -5.654 1.00 94.94 82 GLU A O 1
ATOM 666 N N . PHE A 1 83 ? -10.002 -6.935 -4.881 1.00 95.50 83 PHE A N 1
ATOM 667 C CA . PHE A 1 83 ? -8.804 -7.679 -4.509 1.00 95.50 83 PHE A CA 1
ATOM 668 C C . PHE A 1 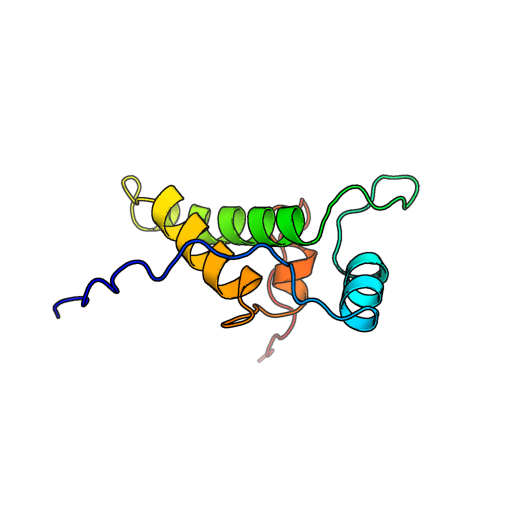83 ? -8.044 -6.948 -3.402 1.00 95.50 83 PHE A C 1
ATOM 670 O O . PHE A 1 83 ? -7.855 -5.736 -3.468 1.00 95.50 83 PHE A O 1
ATOM 677 N N . LEU A 1 84 ? -7.550 -7.695 -2.416 1.00 95.50 84 LEU A N 1
ATOM 678 C CA . LEU A 1 84 ? -6.631 -7.190 -1.400 1.00 95.50 84 LEU A CA 1
ATOM 679 C C . LEU A 1 84 ? -5.393 -8.087 -1.359 1.00 95.50 84 LEU A C 1
ATOM 681 O O . LEU A 1 84 ? -5.537 -9.313 -1.318 1.00 95.50 84 LEU A O 1
ATOM 685 N N . PRO A 1 85 ? -4.182 -7.510 -1.341 1.00 96.06 85 PRO A N 1
ATOM 686 C CA . PRO A 1 85 ? -2.986 -8.301 -1.146 1.00 96.06 85 PRO A CA 1
ATOM 687 C C . PRO A 1 85 ? -2.909 -8.793 0.308 1.00 96.06 85 PRO A C 1
ATOM 689 O O . PRO A 1 85 ? -3.694 -8.410 1.179 1.00 96.06 85 PRO A O 1
ATOM 692 N N . ASN A 1 86 ? -1.947 -9.669 0.580 1.00 97.06 86 ASN A N 1
ATOM 693 C CA . ASN A 1 86 ? -1.748 -10.219 1.917 1.00 97.06 86 ASN A CA 1
ATOM 694 C C . ASN A 1 86 ? -1.397 -9.128 2.960 1.00 97.06 86 ASN A C 1
ATOM 696 O O . ASN A 1 86 ? -1.038 -7.992 2.634 1.00 97.06 86 ASN A O 1
ATOM 700 N N . SER A 1 87 ? -1.455 -9.492 4.246 1.00 96.31 87 SER A N 1
ATOM 701 C CA . SER A 1 87 ? -1.163 -8.555 5.337 1.00 96.31 87 SER A CA 1
ATOM 702 C C . SER A 1 87 ? 0.234 -7.913 5.263 1.00 96.31 87 SER A C 1
ATOM 704 O O . SER A 1 87 ? 0.304 -6.697 5.444 1.00 96.31 87 SER A O 1
ATOM 706 N N . PRO A 1 88 ? 1.338 -8.646 4.990 1.00 97.00 88 PRO A N 1
ATOM 707 C CA . PRO A 1 88 ? 2.659 -8.023 4.877 1.00 97.00 88 PRO A CA 1
ATOM 708 C C . PRO A 1 88 ? 2.745 -6.984 3.755 1.00 97.00 88 PRO A C 1
ATOM 710 O O . PRO A 1 88 ? 3.360 -5.940 3.946 1.00 97.00 88 PRO A O 1
ATOM 713 N N . THR A 1 89 ? 2.078 -7.212 2.622 1.00 97.56 89 THR A N 1
ATOM 714 C CA . THR A 1 89 ? 2.055 -6.244 1.519 1.00 97.56 89 THR A CA 1
ATOM 715 C C . THR A 1 89 ? 1.354 -4.951 1.931 1.00 97.56 89 THR A C 1
ATOM 717 O O . THR A 1 89 ? 1.929 -3.878 1.769 1.00 97.56 89 THR A O 1
ATOM 720 N N . LEU A 1 90 ? 0.164 -5.030 2.540 1.00 97.12 90 LEU A N 1
ATOM 721 C CA . LEU A 1 90 ? -0.546 -3.840 3.039 1.00 97.12 90 LEU A CA 1
ATOM 722 C C . LEU A 1 90 ? 0.288 -3.065 4.073 1.00 97.12 90 LEU A C 1
ATOM 724 O O . LEU A 1 90 ? 0.365 -1.834 4.042 1.00 97.12 90 LEU A O 1
ATOM 728 N N . MET A 1 91 ? 0.942 -3.798 4.977 1.00 95.94 91 MET A N 1
ATOM 729 C CA . MET A 1 91 ? 1.696 -3.221 6.087 1.00 95.94 91 MET A CA 1
ATOM 730 C C . MET A 1 91 ? 3.012 -2.564 5.650 1.00 95.94 91 MET A C 1
ATOM 732 O O . MET A 1 91 ? 3.393 -1.555 6.247 1.00 95.94 91 MET A O 1
ATOM 736 N N . ASN A 1 92 ? 3.695 -3.121 4.638 1.00 97.25 92 ASN A N 1
ATOM 737 C CA . ASN A 1 92 ? 5.104 -2.819 4.351 1.00 97.25 92 ASN A CA 1
ATOM 738 C C . ASN A 1 92 ? 5.392 -2.257 2.951 1.00 97.25 92 ASN A C 1
ATOM 740 O O . ASN A 1 92 ? 6.464 -1.680 2.768 1.00 97.25 92 ASN A O 1
ATOM 744 N N . ALA A 1 93 ? 4.500 -2.398 1.964 1.00 97.81 93 ALA A N 1
ATOM 745 C CA . ALA A 1 93 ? 4.764 -1.888 0.614 1.00 97.81 93 ALA A CA 1
ATOM 746 C C . ALA A 1 93 ? 4.989 -0.365 0.628 1.00 97.81 93 ALA A C 1
ATOM 748 O O . ALA A 1 93 ? 4.235 0.371 1.260 1.00 97.81 93 ALA A O 1
ATOM 749 N N . GLY A 1 94 ? 6.045 0.120 -0.029 1.00 95.81 94 GLY A N 1
ATOM 750 C CA . GLY A 1 94 ? 6.393 1.549 -0.021 1.00 95.81 94 GLY A CA 1
ATOM 751 C C . GLY A 1 94 ? 6.901 2.077 1.330 1.00 95.81 94 GLY A C 1
ATOM 752 O O . GLY A 1 94 ? 6.897 3.285 1.559 1.00 95.81 94 GLY A O 1
ATOM 753 N N . ARG A 1 95 ? 7.315 1.196 2.252 1.00 95.25 95 ARG A N 1
ATOM 754 C CA . ARG A 1 95 ? 7.977 1.549 3.520 1.00 95.25 95 ARG A CA 1
ATOM 755 C C . ARG A 1 95 ? 9.388 0.971 3.564 1.00 95.25 95 ARG A C 1
ATOM 757 O O . ARG A 1 95 ? 9.697 0.033 2.841 1.00 95.25 95 ARG A O 1
ATOM 764 N N . GLU A 1 96 ? 10.205 1.494 4.476 1.00 91.44 96 GLU A N 1
ATOM 765 C CA . GLU A 1 96 ? 11.628 1.156 4.624 1.00 91.44 96 GLU A CA 1
ATOM 766 C C . GLU A 1 96 ? 11.915 -0.355 4.713 1.00 91.44 96 GLU A C 1
ATOM 768 O O . GLU A 1 96 ? 12.822 -0.836 4.045 1.00 91.44 96 GLU A O 1
ATOM 773 N N . LEU A 1 97 ? 11.120 -1.122 5.476 1.00 90.19 97 LEU A N 1
ATOM 774 C CA . LEU A 1 97 ? 11.331 -2.570 5.625 1.00 90.19 97 LEU A CA 1
ATOM 775 C C . LEU A 1 97 ? 11.108 -3.351 4.317 1.00 90.19 97 LEU A C 1
ATOM 777 O O . LEU A 1 97 ? 11.778 -4.352 4.085 1.00 90.19 97 LEU A O 1
ATOM 781 N N . GLY A 1 98 ? 10.122 -2.957 3.504 1.00 90.19 98 GLY A N 1
ATOM 782 C CA . GLY A 1 98 ? 9.858 -3.545 2.183 1.00 90.19 98 GLY A CA 1
ATOM 783 C C . GLY A 1 98 ? 9.519 -5.047 2.120 1.00 90.19 98 GLY A C 1
ATOM 784 O O . GLY A 1 98 ? 9.370 -5.578 1.025 1.00 90.19 98 GLY A O 1
ATOM 785 N N . GLN A 1 99 ? 9.379 -5.761 3.243 1.00 94.94 99 GLN A N 1
ATOM 786 C CA . GLN A 1 99 ? 9.089 -7.202 3.244 1.00 94.94 99 GLN A CA 1
ATOM 787 C C . GLN A 1 99 ? 7.605 -7.482 2.946 1.00 94.94 99 GLN A C 1
ATOM 789 O O . GLN A 1 99 ? 6.742 -7.279 3.803 1.00 94.94 99 GLN A O 1
ATOM 794 N N . LEU A 1 100 ? 7.309 -7.978 1.741 1.00 96.00 100 LEU A N 1
ATOM 795 C CA . LEU A 1 100 ? 5.934 -8.186 1.249 1.00 96.00 100 LEU A CA 1
ATOM 796 C C . LEU A 1 100 ? 5.399 -9.613 1.463 1.00 96.00 100 LEU A C 1
ATOM 798 O O . LEU A 1 100 ? 4.214 -9.877 1.249 1.00 96.00 100 LEU A O 1
ATOM 802 N N . SER A 1 101 ? 6.249 -10.547 1.893 1.00 94.62 101 SER A N 1
ATOM 803 C CA . SER A 1 101 ? 5.876 -11.943 2.143 1.00 94.62 101 SER A CA 1
ATOM 804 C C . SER A 1 101 ? 6.165 -12.347 3.586 1.00 94.62 101 SER A C 1
ATOM 806 O O . SER A 1 101 ? 7.089 -11.840 4.214 1.00 94.62 101 SER A O 1
ATOM 808 N N . ALA A 1 102 ? 5.364 -13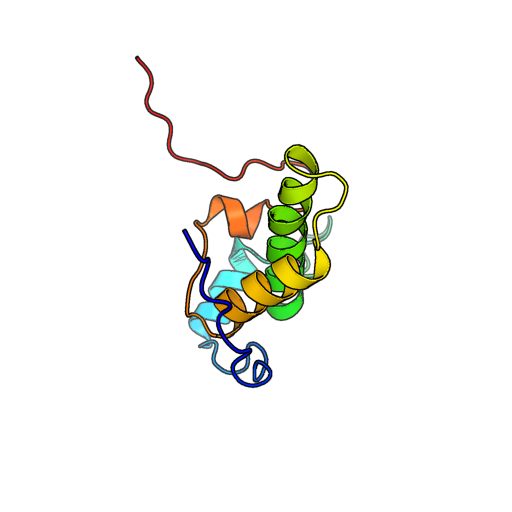.268 4.123 1.00 91.75 102 ALA A N 1
ATOM 809 C CA . ALA A 1 102 ? 5.557 -13.817 5.472 1.00 91.75 102 ALA A CA 1
ATOM 810 C C . ALA A 1 102 ? 5.545 -15.352 5.522 1.00 91.75 102 ALA A C 1
ATOM 812 O O . ALA A 1 102 ? 5.767 -15.928 6.583 1.00 91.75 102 ALA A O 1
ATOM 813 N N . CYS A 1 103 ? 5.283 -16.022 4.400 1.00 94.06 103 CYS A N 1
ATOM 814 C CA . CYS A 1 103 ? 5.235 -17.477 4.326 1.00 94.06 103 CYS A CA 1
ATOM 815 C C . CYS A 1 103 ? 6.440 -17.966 3.526 1.00 94.06 103 CYS A C 1
ATOM 817 O O . CYS A 1 103 ? 6.568 -17.639 2.348 1.00 94.06 103 CYS A O 1
ATOM 819 N N . PHE A 1 104 ? 7.301 -18.750 4.170 1.00 93.25 104 PHE A N 1
ATOM 820 C CA . PHE A 1 104 ? 8.499 -19.324 3.569 1.00 93.25 104 PHE A CA 1
ATOM 821 C C . PHE A 1 104 ? 8.491 -20.829 3.812 1.00 93.25 104 PHE A C 1
ATOM 823 O O . PHE A 1 104 ? 8.155 -21.279 4.907 1.00 93.25 104 PHE A O 1
ATOM 830 N N . VAL A 1 105 ? 8.857 -21.598 2.790 1.00 94.81 105 VAL A N 1
ATOM 831 C CA . VAL A 1 105 ? 9.097 -23.037 2.917 1.00 94.81 105 VAL A CA 1
ATOM 832 C C . VAL A 1 105 ? 10.603 -23.230 2.888 1.00 94.81 105 VAL A C 1
ATOM 834 O O . VAL A 1 105 ? 11.261 -22.773 1.954 1.00 94.81 105 VAL A O 1
ATOM 837 N N . LEU A 1 106 ? 11.139 -23.850 3.934 1.00 92.56 106 LEU A N 1
ATOM 838 C CA . LEU A 1 106 ? 12.558 -24.172 4.032 1.00 92.56 106 LEU A CA 1
ATOM 839 C C . LEU A 1 106 ? 12.771 -25.639 3.622 1.00 92.56 106 LEU A C 1
ATOM 841 O O . LEU A 1 106 ? 11.891 -26.455 3.912 1.00 92.56 106 LEU A O 1
ATOM 845 N N . PRO A 1 107 ? 13.874 -25.946 2.915 1.00 84.69 107 PRO A N 1
ATOM 846 C CA . PRO A 1 107 ? 14.206 -27.303 2.486 1.00 84.69 107 PRO A CA 1
ATOM 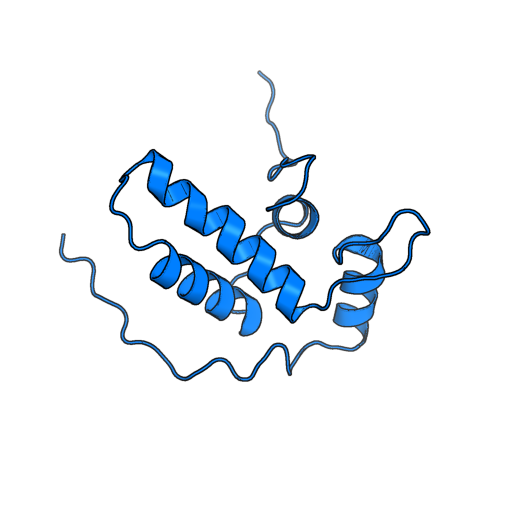847 C C . PRO A 1 107 ? 14.521 -28.240 3.656 1.00 84.69 107 PRO A C 1
ATOM 849 O O . PRO A 1 107 ? 15.009 -27.750 4.702 1.00 84.69 107 PRO A O 1
#